Protein AF-A0A8J3VWZ3-F1 (afdb_monomer)

Secondary structure (DSSP, 8-state):
-HHHHT-HHHHHHHHHHHHHHHHHHHHHHHHTTBTTHHHHHHHHHHHHHTSSHHHHHHHHHHHSPB----

InterPro domains:
  IPR016410 Bacteriophage-associated immunity protein [PF14373] (22-62)

Sequence (70 aa):
MDALANSIVFWIGLMLLLVVVFLLPSIIGVLRGVENFALLFSLNCLGGLTCIGWPAALIAAFLLPRRQDR

Foldseek 3Di:
DVVLVPDPVNVVVVVVVVVVLLCVLLVLQVVLQFPPSVVLVCLSVVCVVVVNSSVVSNVCSVPGDHPDDD

Radius of gyration: 15.54 Å; Cα contacts (8 Å, |Δi|>4): 60; chains: 1; bounding box: 40×24×42 Å

Solvent-accessible surface area (backbone atoms only — not comparable to full-atom values): 3854 Å² total; per-residue (Å²): 120,62,76,58,74,70,32,65,65,51,54,52,51,50,52,52,49,50,52,52,63,65,43,42,35,54,53,46,25,60,77,58,45,33,63,59,44,68,58,44,48,47,31,35,59,60,10,51,78,62,64,63,26,39,62,52,16,42,52,44,43,73,68,52,63,53,53,74,87,124

Mean predicted aligned error: 8.04 Å

Structure (mmCIF, N/CA/C/O backbone):
data_AF-A0A8J3VWZ3-F1
#
_entry.id   AF-A0A8J3VWZ3-F1
#
loop_
_atom_site.group_PDB
_atom_site.id
_atom_site.type_symbol
_atom_site.label_atom_id
_atom_site.label_alt_id
_atom_site.label_comp_id
_atom_site.label_asym_id
_at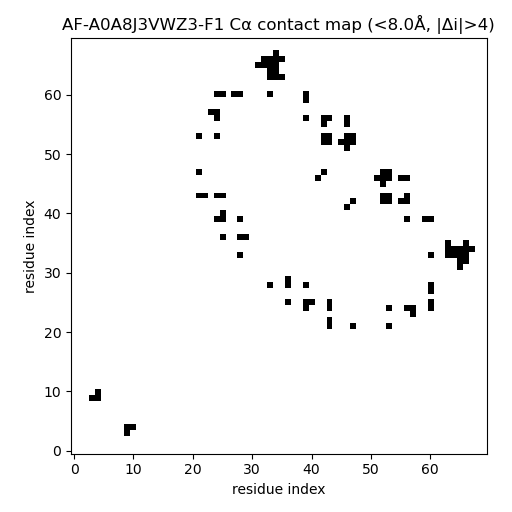om_site.label_entity_id
_atom_site.label_seq_id
_atom_site.pdbx_PDB_ins_code
_atom_site.Cartn_x
_atom_site.Cartn_y
_atom_site.Cartn_z
_atom_site.occupancy
_atom_site.B_iso_or_equiv
_atom_site.auth_seq_id
_atom_site.auth_comp_id
_atom_site.auth_asym_id
_atom_site.auth_atom_id
_atom_site.pdbx_PDB_model_num
ATOM 1 N N . MET A 1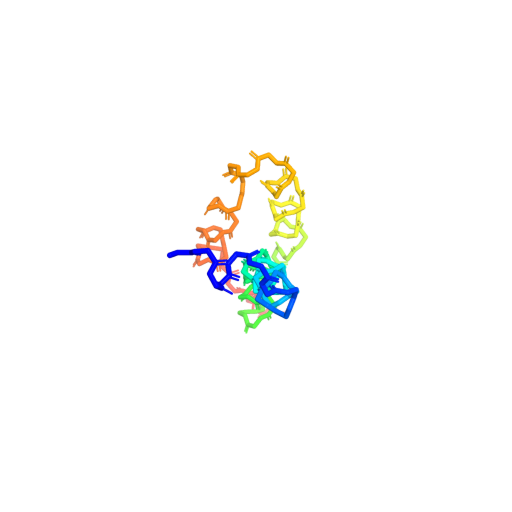 1 ? 22.137 5.445 -18.437 1.00 62.25 1 MET A N 1
ATOM 2 C CA . MET A 1 1 ? 20.745 5.431 -17.927 1.00 62.25 1 MET A CA 1
ATOM 3 C C . MET A 1 1 ? 19.742 5.149 -19.050 1.00 62.25 1 MET A C 1
ATOM 5 O O . MET A 1 1 ? 18.643 4.685 -18.776 1.00 62.25 1 MET A O 1
ATOM 9 N N . ASP A 1 2 ? 20.156 5.300 -20.310 1.00 74.62 2 ASP A N 1
ATOM 10 C CA . ASP A 1 2 ? 19.315 5.160 -21.508 1.00 74.62 2 ASP A CA 1
ATOM 11 C C . ASP A 1 2 ? 18.896 3.724 -21.839 1.00 74.62 2 ASP A C 1
ATOM 13 O O . ASP A 1 2 ? 17.796 3.505 -22.337 1.00 74.62 2 ASP A O 1
ATOM 17 N N . ALA A 1 3 ? 19.733 2.730 -21.519 1.00 75.69 3 ALA A N 1
ATOM 18 C CA . ALA A 1 3 ? 19.439 1.325 -21.811 1.00 75.69 3 ALA A CA 1
ATOM 19 C C . ALA A 1 3 ? 18.219 0.791 -21.037 1.00 75.69 3 ALA A C 1
ATOM 21 O O . ALA A 1 3 ? 17.452 -0.010 -21.565 1.00 75.69 3 ALA A O 1
ATOM 22 N N . LEU A 1 4 ? 18.014 1.251 -19.796 1.00 77.38 4 LEU A N 1
ATOM 23 C CA . LEU A 1 4 ? 16.882 0.825 -18.971 1.00 77.38 4 LEU A CA 1
ATOM 24 C C . LEU A 1 4 ? 15.600 1.579 -19.353 1.00 77.38 4 LEU A C 1
ATOM 26 O O . LEU A 1 4 ? 14.536 0.974 -19.444 1.00 77.38 4 LEU A O 1
ATOM 30 N N . ALA A 1 5 ? 15.719 2.877 -19.656 1.00 81.19 5 ALA A N 1
ATOM 31 C CA . ALA A 1 5 ? 14.602 3.717 -20.084 1.00 81.19 5 ALA A CA 1
ATOM 32 C C . ALA A 1 5 ? 14.042 3.331 -21.467 1.00 81.19 5 ALA A C 1
ATOM 34 O O . ALA A 1 5 ? 12.860 3.551 -21.717 1.00 81.19 5 ALA A O 1
ATOM 35 N N . ASN A 1 6 ? 14.848 2.723 -22.347 1.00 85.31 6 ASN A N 1
ATOM 36 C CA . ASN A 1 6 ? 14.382 2.186 -23.634 1.00 85.31 6 ASN A CA 1
ATOM 37 C C . ASN A 1 6 ? 13.742 0.790 -23.535 1.00 85.31 6 ASN A C 1
ATOM 39 O O . ASN A 1 6 ? 13.203 0.285 -24.518 1.00 85.31 6 ASN A O 1
ATOM 43 N N . SER A 1 7 ? 13.799 0.133 -22.373 1.00 85.62 7 SER A N 1
ATOM 44 C CA . SER A 1 7 ? 13.236 -1.207 -22.215 1.00 85.62 7 SER A CA 1
ATOM 45 C C . SER A 1 7 ? 11.744 -1.141 -21.901 1.00 85.62 7 SER A C 1
ATOM 47 O O . SER A 1 7 ? 11.333 -0.727 -20.819 1.00 85.62 7 SER A O 1
ATOM 49 N N . ILE A 1 8 ? 10.906 -1.612 -22.823 1.00 87.50 8 ILE A N 1
ATOM 50 C CA . ILE A 1 8 ? 9.452 -1.653 -22.609 1.00 87.50 8 ILE A CA 1
ATOM 51 C C . ILE A 1 8 ? 9.063 -2.607 -21.471 1.00 87.50 8 ILE A C 1
ATOM 53 O O . ILE A 1 8 ? 8.119 -2.347 -20.730 1.00 87.50 8 ILE A O 1
ATOM 57 N N . VAL A 1 9 ? 9.842 -3.677 -21.277 1.00 90.62 9 VAL A N 1
ATOM 58 C CA . VAL A 1 9 ? 9.662 -4.637 -20.178 1.00 90.62 9 VAL A CA 1
ATOM 59 C C . VAL A 1 9 ? 9.885 -3.955 -18.831 1.00 90.62 9 VAL A C 1
ATOM 61 O O . VAL A 1 9 ? 9.141 -4.217 -17.888 1.00 90.62 9 VAL A O 1
ATOM 64 N N . PHE A 1 10 ? 10.861 -3.044 -18.746 1.00 88.50 10 PHE A N 1
ATOM 65 C CA . PHE A 1 10 ? 11.085 -2.247 -17.542 1.00 88.50 10 PHE A CA 1
ATOM 66 C C . PHE A 1 10 ? 9.861 -1.385 -17.216 1.00 88.50 10 PHE A C 1
ATOM 68 O O . PHE A 1 10 ? 9.392 -1.413 -16.083 1.00 88.50 10 PHE A O 1
ATOM 75 N N . TRP A 1 11 ? 9.290 -0.691 -18.202 1.00 92.06 11 TRP A N 1
ATOM 76 C CA . TRP A 1 11 ? 8.091 0.129 -17.999 1.00 92.06 11 TRP A CA 1
ATOM 77 C C . TRP A 1 11 ? 6.858 -0.688 -17.610 1.00 92.06 11 TRP A C 1
ATOM 79 O O . TRP A 1 11 ? 6.123 -0.287 -16.710 1.00 92.06 11 TRP A O 1
ATOM 89 N N . ILE A 1 12 ? 6.649 -1.852 -18.232 1.00 92.19 12 ILE A N 1
ATOM 90 C CA . ILE A 1 12 ? 5.558 -2.766 -17.866 1.00 92.19 12 ILE A CA 1
ATOM 91 C C . ILE A 1 12 ? 5.736 -3.250 -16.423 1.00 92.19 12 ILE A C 1
ATOM 93 O O . ILE A 1 12 ? 4.798 -3.179 -15.631 1.00 92.19 12 ILE A O 1
ATOM 97 N N . GLY A 1 13 ? 6.944 -3.692 -16.061 1.00 92.94 13 GLY A N 1
ATOM 98 C CA . GLY A 1 13 ? 7.261 -4.123 -14.701 1.00 92.94 13 GLY A CA 1
ATOM 99 C C . GLY A 1 13 ? 7.087 -3.002 -13.676 1.00 92.94 13 GLY A C 1
ATOM 100 O O . GLY A 1 13 ? 6.509 -3.228 -12.618 1.00 92.94 13 GLY A O 1
ATOM 101 N N . LEU A 1 14 ? 7.519 -1.784 -14.009 1.00 91.50 14 LEU A N 1
ATOM 102 C CA . LEU A 1 14 ? 7.370 -0.600 -13.165 1.00 91.50 14 LEU A CA 1
ATOM 103 C C . LEU A 1 14 ? 5.896 -0.255 -12.925 1.00 91.50 14 LEU A C 1
ATOM 105 O O . LEU A 1 14 ? 5.507 -0.013 -11.786 1.00 91.50 14 LEU A O 1
ATOM 109 N N . MET A 1 15 ? 5.066 -0.272 -13.970 1.00 90.94 15 MET A N 1
ATOM 110 C CA . MET A 1 15 ? 3.629 -0.016 -13.839 1.00 90.94 15 MET A CA 1
ATOM 111 C C . MET A 1 15 ? 2.936 -1.098 -13.010 1.00 90.94 15 MET A C 1
ATOM 113 O O . MET A 1 15 ? 2.137 -0.784 -12.130 1.00 90.94 15 MET A O 1
ATOM 117 N N . LEU A 1 16 ? 3.277 -2.367 -13.239 1.00 90.44 16 LEU A N 1
ATOM 118 C CA . LEU A 1 16 ? 2.725 -3.487 -12.480 1.00 90.44 16 LEU A CA 1
ATOM 119 C C . LEU A 1 16 ? 3.119 -3.391 -10.999 1.00 90.44 16 LEU A C 1
ATOM 121 O O . LEU A 1 16 ? 2.267 -3.538 -10.124 1.00 90.44 16 LEU A O 1
ATOM 125 N N . LEU A 1 17 ? 4.379 -3.051 -10.713 1.00 89.19 17 LEU A N 1
ATOM 126 C CA . LEU A 1 17 ? 4.854 -2.777 -9.359 1.00 89.19 17 LEU A CA 1
ATOM 127 C C . LEU A 1 17 ? 4.074 -1.622 -8.720 1.00 89.19 17 LEU A C 1
ATOM 129 O O . LEU A 1 17 ? 3.630 -1.754 -7.583 1.00 89.19 17 LEU A O 1
ATOM 133 N N . LEU A 1 18 ? 3.864 -0.521 -9.448 1.00 88.19 18 LEU A N 1
ATOM 134 C CA . LEU A 1 18 ? 3.098 0.626 -8.957 1.00 88.19 18 LEU A CA 1
ATOM 135 C C . LEU A 1 18 ? 1.673 0.225 -8.565 1.00 88.19 18 LEU A C 1
ATOM 137 O O . LEU A 1 18 ? 1.213 0.588 -7.486 1.00 88.19 18 LEU A O 1
ATOM 141 N N . VAL A 1 19 ? 0.998 -0.566 -9.402 1.00 84.94 19 VAL A N 1
ATOM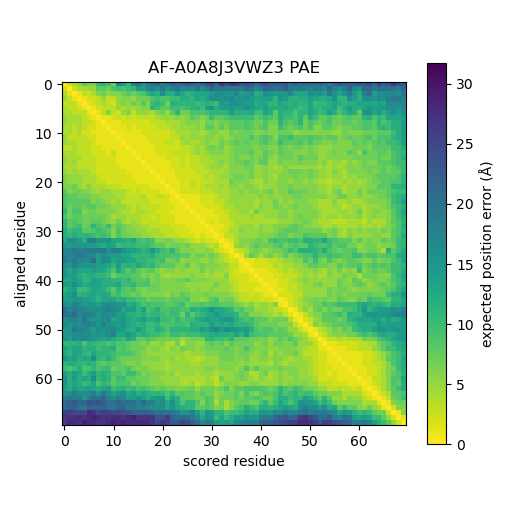 142 C CA . VAL A 1 19 ? -0.357 -1.070 -9.129 1.00 84.94 19 VAL A CA 1
ATOM 143 C C . VAL A 1 19 ? -0.377 -1.927 -7.862 1.00 84.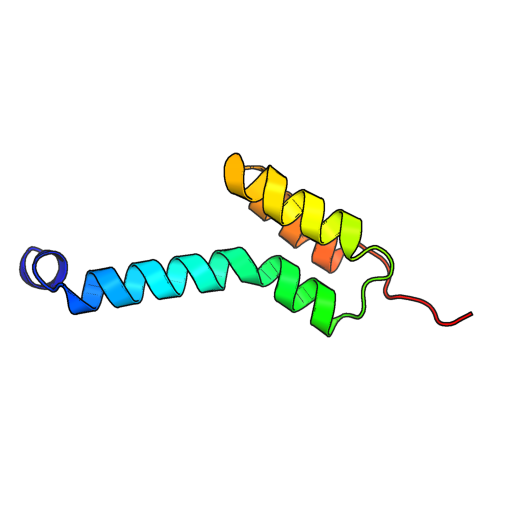94 19 VAL A C 1
ATOM 145 O O . VAL A 1 19 ? -1.242 -1.743 -7.005 1.00 84.94 19 VAL A O 1
ATOM 148 N N . VAL A 1 20 ? 0.595 -2.827 -7.695 1.00 84.44 20 VAL A N 1
ATOM 149 C CA . VAL A 1 20 ? 0.704 -3.667 -6.491 1.00 84.44 20 VAL A CA 1
ATOM 150 C C . VAL A 1 20 ? 0.950 -2.819 -5.240 1.00 84.44 20 VAL A C 1
ATOM 152 O O . VAL A 1 20 ? 0.294 -3.023 -4.219 1.00 84.44 20 VAL A O 1
ATOM 155 N N . VAL A 1 21 ? 1.843 -1.829 -5.319 1.00 86.31 21 VAL A N 1
ATOM 156 C CA . VAL A 1 21 ? 2.122 -0.887 -4.220 1.00 86.31 21 VAL A CA 1
ATOM 157 C C . VAL A 1 21 ? 0.879 -0.072 -3.855 1.00 86.31 21 VAL A C 1
ATOM 159 O O . VAL A 1 21 ? 0.629 0.218 -2.684 1.00 86.31 21 VAL A O 1
ATOM 162 N N . PHE A 1 22 ? 0.047 0.251 -4.834 1.00 79.88 22 PHE A N 1
ATOM 163 C CA . PHE A 1 22 ? -1.198 0.967 -4.605 1.00 79.88 22 PHE A CA 1
ATOM 164 C C . PHE A 1 22 ? -2.271 0.111 -3.923 1.00 79.88 22 PHE A C 1
ATOM 166 O O . PHE A 1 22 ? -3.037 0.591 -3.089 1.00 79.88 22 PHE A O 1
ATOM 173 N N . LEU A 1 23 ? -2.300 -1.185 -4.231 1.00 80.31 23 LEU A N 1
ATOM 174 C CA . LEU A 1 23 ? -3.223 -2.151 -3.632 1.00 80.31 23 LEU A CA 1
ATOM 175 C C . LEU A 1 23 ? -2.784 -2.624 -2.239 1.00 80.31 23 LEU A C 1
ATOM 177 O O . LEU A 1 23 ? -3.604 -3.148 -1.487 1.00 80.31 23 LEU A O 1
ATOM 181 N N . LEU A 1 24 ? -1.523 -2.404 -1.868 1.00 84.38 24 LEU A N 1
ATOM 182 C CA . LEU A 1 24 ? -0.907 -2.803 -0.597 1.00 84.38 24 LEU A CA 1
ATOM 183 C C . LEU A 1 24 ? -1.748 -2.466 0.661 1.00 84.38 24 LEU A C 1
ATOM 185 O O . LEU A 1 24 ? -1.960 -3.370 1.470 1.00 84.38 24 LEU A O 1
ATOM 189 N N . PRO A 1 25 ? -2.315 -1.251 0.831 1.00 79.25 25 PRO A N 1
ATOM 190 C CA . PRO A 1 25 ? -3.169 -0.924 1.978 1.00 79.25 25 PRO A CA 1
ATOM 191 C C . PRO A 1 25 ? -4.440 -1.784 2.026 1.00 79.25 25 PRO A C 1
ATOM 193 O O . PRO A 1 25 ? -4.850 -2.232 3.097 1.00 79.25 25 PRO A O 1
ATOM 196 N N . SER A 1 26 ? -5.040 -2.063 0.864 1.00 79.31 26 SER A N 1
ATOM 197 C CA . SER A 1 26 ? -6.219 -2.930 0.760 1.00 79.31 26 SER A CA 1
ATOM 198 C C . SER A 1 26 ? -5.860 -4.381 1.063 1.00 79.31 26 SER A C 1
ATOM 200 O O . SER A 1 26 ? -6.587 -5.037 1.802 1.00 79.31 26 SER A O 1
ATOM 202 N N . ILE A 1 27 ? -4.718 -4.871 0.569 1.00 82.25 27 ILE A N 1
ATOM 203 C CA . ILE A 1 27 ? -4.217 -6.219 0.878 1.00 82.25 27 ILE A CA 1
ATOM 204 C C . ILE A 1 27 ? -4.002 -6.366 2.390 1.00 82.25 27 ILE A C 1
ATOM 206 O O . ILE A 1 27 ? -4.482 -7.331 2.980 1.00 82.25 27 ILE A O 1
ATOM 210 N N . ILE A 1 28 ? -3.357 -5.390 3.041 1.00 81.94 28 ILE A N 1
ATOM 211 C CA . ILE A 1 28 ? -3.167 -5.384 4.501 1.00 81.94 28 ILE A CA 1
ATOM 212 C C . ILE A 1 28 ? -4.520 -5.377 5.225 1.00 81.94 28 ILE A C 1
ATOM 214 O O . ILE A 1 28 ? -4.698 -6.129 6.182 1.00 81.94 28 ILE A O 1
ATOM 218 N N . GLY A 1 29 ? -5.476 -4.565 4.762 1.00 80.50 29 GLY A N 1
ATOM 219 C CA . GLY A 1 29 ? -6.828 -4.496 5.319 1.00 80.50 29 GLY A CA 1
ATOM 220 C C . GLY A 1 29 ? -7.589 -5.824 5.244 1.00 80.50 29 GLY A C 1
ATOM 221 O O . GLY A 1 29 ? -8.207 -6.222 6.234 1.00 80.50 29 GLY A O 1
ATOM 222 N N . VAL A 1 30 ? -7.499 -6.534 4.110 1.00 80.94 30 VAL A N 1
ATOM 223 C CA . VAL A 1 30 ? -8.086 -7.876 3.938 1.00 80.94 30 VAL A CA 1
ATOM 224 C C . VAL A 1 30 ? -7.393 -8.885 4.852 1.00 80.94 30 VAL A C 1
ATOM 226 O O . VAL A 1 30 ? -8.064 -9.579 5.609 1.00 80.94 30 VAL A O 1
ATOM 229 N N . LEU A 1 31 ? -6.057 -8.942 4.833 1.00 82.50 31 LEU A N 1
ATOM 230 C CA . LEU A 1 31 ? -5.278 -9.907 5.619 1.00 82.50 31 LEU A CA 1
ATOM 231 C C . LEU A 1 31 ? -5.450 -9.720 7.132 1.00 82.50 31 LEU A C 1
ATOM 233 O O . LEU A 1 31 ? -5.401 -10.691 7.884 1.00 82.50 31 LEU A O 1
ATOM 237 N N . ARG A 1 32 ? -5.646 -8.480 7.596 1.00 78.81 32 ARG A N 1
ATOM 238 C CA . ARG A 1 32 ? -5.924 -8.186 9.008 1.00 78.81 32 ARG A CA 1
ATOM 239 C C . ARG A 1 32 ? -7.375 -8.435 9.416 1.00 78.81 32 ARG A C 1
ATOM 241 O O . ARG A 1 32 ? -7.635 -8.417 10.616 1.00 78.81 32 ARG A O 1
ATOM 248 N N . GLY A 1 33 ? -8.292 -8.634 8.468 1.00 71.00 33 GLY A N 1
ATOM 249 C CA . GLY A 1 33 ? -9.720 -8.749 8.757 1.00 71.00 33 GLY A CA 1
ATOM 250 C C . GLY A 1 33 ? -10.264 -7.480 9.412 1.00 71.00 33 GLY A C 1
ATOM 251 O O . GLY A 1 33 ? -10.877 -7.544 10.472 1.00 71.00 33 GLY A O 1
ATOM 252 N N . VAL A 1 34 ? -9.970 -6.308 8.845 1.00 75.00 34 VAL A N 1
ATOM 253 C CA . VAL A 1 34 ? -10.417 -5.032 9.422 1.00 75.00 34 VAL A CA 1
ATOM 254 C C . VAL A 1 34 ? -11.942 -4.918 9.341 1.00 75.00 34 VAL A C 1
ATOM 256 O O . VAL A 1 34 ? -12.525 -5.117 8.278 1.00 75.00 34 VAL A O 1
ATOM 259 N N . GLU A 1 35 ? -12.587 -4.561 10.455 1.00 71.62 35 GLU A N 1
ATOM 260 C CA . GLU A 1 35 ? -14.053 -4.445 10.555 1.00 71.62 35 GLU A CA 1
ATOM 261 C C . GLU A 1 35 ? -14.618 -3.438 9.551 1.00 71.62 35 GLU A C 1
ATOM 263 O O . GLU A 1 35 ? -15.630 -3.671 8.895 1.00 71.62 35 GLU A O 1
ATOM 268 N N . ASN A 1 36 ? -13.891 -2.337 9.376 1.00 74.81 36 ASN A N 1
ATOM 269 C CA . ASN A 1 36 ? -14.259 -1.232 8.510 1.00 74.81 36 ASN A CA 1
ATOM 270 C C . ASN A 1 36 ? -13.470 -1.252 7.193 1.00 74.81 36 ASN A C 1
ATOM 272 O O . ASN A 1 36 ? -12.852 -0.267 6.784 1.00 74.81 36 ASN A O 1
ATOM 276 N N . PHE A 1 37 ? -13.493 -2.399 6.506 1.00 73.94 37 PHE A N 1
ATOM 277 C CA . PHE A 1 37 ? -12.857 -2.545 5.195 1.00 73.94 37 PHE A CA 1
ATOM 278 C C . PHE A 1 37 ? -13.386 -1.525 4.176 1.00 73.94 37 PHE A C 1
ATOM 280 O O . PHE A 1 37 ? -12.616 -1.004 3.377 1.00 73.94 37 PHE A O 1
ATOM 287 N N . ALA A 1 38 ? -14.672 -1.168 4.250 1.00 73.88 38 ALA A N 1
ATOM 288 C CA . ALA A 1 38 ? -15.270 -0.139 3.399 1.00 73.88 38 ALA A CA 1
ATOM 289 C C . ALA A 1 38 ? -14.618 1.243 3.591 1.00 73.88 38 ALA A C 1
ATOM 291 O O . ALA A 1 38 ? -14.412 1.963 2.614 1.00 73.88 38 ALA A O 1
ATOM 292 N N . LEU A 1 39 ? -14.235 1.601 4.823 1.00 73.94 39 LEU A N 1
ATOM 293 C CA . LEU A 1 39 ? -13.502 2.838 5.110 1.00 73.94 39 LEU A CA 1
ATOM 294 C C . LEU A 1 39 ? -12.084 2.786 4.544 1.00 73.94 39 LEU A C 1
ATOM 296 O O . LEU A 1 39 ? -11.655 3.745 3.913 1.00 73.94 39 LEU A O 1
ATOM 300 N N . LEU A 1 40 ? -11.382 1.661 4.711 1.00 75.31 40 LEU A N 1
ATOM 301 C CA . LEU A 1 40 ? -10.054 1.459 4.122 1.00 75.31 40 LEU A CA 1
ATOM 302 C C . LEU A 1 40 ? -10.076 1.509 2.603 1.00 75.31 40 LEU A C 1
ATOM 304 O O . LEU A 1 40 ? -9.226 2.152 1.995 1.00 75.31 40 LEU A O 1
ATOM 308 N N . PHE A 1 41 ? -11.064 0.859 1.998 1.00 76.88 41 PHE A N 1
ATOM 309 C CA . PHE A 1 41 ? -11.262 0.867 0.561 1.00 76.88 41 PHE A CA 1
ATOM 310 C C . PHE A 1 41 ? -11.593 2.273 0.068 1.00 76.88 41 PHE A C 1
ATOM 312 O O . PHE A 1 41 ? -11.003 2.719 -0.907 1.00 76.88 41 PHE A O 1
ATOM 319 N N . SER A 1 42 ? -12.452 3.011 0.773 1.00 76.25 42 SER A N 1
ATOM 320 C CA . SER A 1 42 ? -12.762 4.407 0.444 1.00 76.25 42 SER A CA 1
ATOM 321 C C . SER A 1 42 ? -11.529 5.302 0.569 1.00 76.25 42 SER A C 1
ATOM 323 O O . SER A 1 42 ? -11.279 6.115 -0.315 1.00 76.25 42 SER A O 1
ATOM 325 N N . LEU A 1 43 ? -10.711 5.119 1.612 1.00 74.75 43 LEU A N 1
ATOM 326 C CA . LEU A 1 43 ? -9.459 5.855 1.781 1.00 74.75 43 LEU A CA 1
ATOM 327 C C . LEU A 1 43 ? -8.440 5.503 0.694 1.00 74.75 43 LEU A C 1
ATOM 329 O O . LEU A 1 43 ? -7.763 6.394 0.200 1.00 74.75 43 LEU A O 1
ATOM 333 N N . ASN A 1 44 ? -8.346 4.235 0.291 1.00 76.00 44 ASN A N 1
ATOM 334 C CA . ASN A 1 44 ? -7.467 3.815 -0.797 1.00 76.00 44 ASN A CA 1
ATOM 335 C C . ASN A 1 44 ? -7.974 4.341 -2.156 1.00 76.00 44 ASN A C 1
ATOM 337 O O . ASN A 1 44 ? -7.209 4.909 -2.923 1.00 76.00 44 ASN A O 1
ATOM 341 N N . CYS A 1 45 ? -9.275 4.262 -2.438 1.00 70.94 45 CYS A N 1
ATOM 342 C CA . CYS A 1 45 ? -9.844 4.682 -3.721 1.00 70.94 45 CYS A CA 1
ATOM 343 C C . CYS A 1 45 ? -9.869 6.215 -3.886 1.00 70.94 45 CYS A C 1
ATOM 345 O O . CYS A 1 45 ? -9.474 6.730 -4.930 1.00 70.94 45 CYS A O 1
ATOM 347 N N . LEU A 1 46 ? -10.284 6.960 -2.854 1.00 69.88 46 LEU A N 1
ATOM 348 C CA . LEU A 1 46 ? -10.302 8.433 -2.863 1.00 69.88 46 LEU A CA 1
ATOM 349 C C . LEU A 1 46 ? -8.904 9.022 -2.642 1.00 69.88 46 LEU A C 1
ATOM 351 O O . LEU A 1 46 ? -8.520 10.031 -3.234 1.00 69.88 46 LEU A O 1
ATOM 355 N N . GLY A 1 47 ? -8.124 8.373 -1.784 1.00 63.22 47 GLY A N 1
ATOM 356 C CA . GLY A 1 47 ? -6.760 8.760 -1.466 1.00 63.22 47 GLY A CA 1
ATOM 357 C C . GLY A 1 47 ? -5.756 8.440 -2.552 1.00 63.22 47 GLY A C 1
ATOM 358 O O . GLY A 1 47 ? -4.779 9.163 -2.727 1.00 63.22 47 GLY A O 1
ATOM 359 N N . GLY A 1 48 ? -6.026 7.380 -3.299 1.00 62.84 48 GLY A N 1
ATOM 360 C CA . GLY A 1 48 ? -5.276 7.003 -4.471 1.00 62.84 48 GLY A CA 1
ATOM 361 C C . GLY A 1 48 ? -5.413 8.018 -5.603 1.00 62.84 48 GLY A C 1
ATOM 362 O O . GLY A 1 48 ? -4.417 8.412 -6.200 1.00 62.84 48 GLY A O 1
ATOM 363 N N . LEU A 1 49 ? -6.629 8.517 -5.837 1.00 61.03 49 LEU A N 1
ATOM 364 C CA . LEU A 1 49 ? -6.898 9.590 -6.801 1.00 61.03 49 LEU A CA 1
ATOM 365 C C . LEU A 1 49 ? -6.172 10.903 -6.469 1.00 61.03 49 LEU A C 1
ATOM 367 O O . LEU A 1 49 ? -5.897 11.698 -7.362 1.00 61.03 49 LEU A O 1
ATOM 371 N N . THR A 1 50 ? -5.857 11.130 -5.194 1.00 63.25 50 THR A N 1
ATOM 372 C CA . THR A 1 50 ? -5.215 12.359 -4.709 1.00 63.25 50 THR A CA 1
ATOM 373 C C . THR A 1 50 ? -3.736 12.179 -4.353 1.00 63.25 50 THR A C 1
ATOM 375 O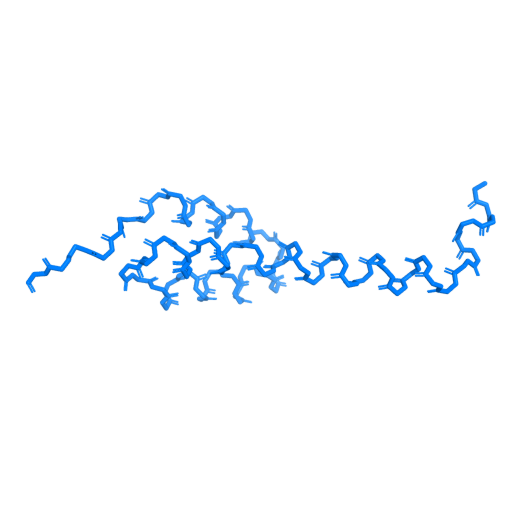 O . THR A 1 50 ? -3.109 13.149 -3.934 1.00 63.25 50 THR A O 1
ATOM 378 N N . CYS A 1 51 ? -3.168 10.969 -4.475 1.00 62.47 51 CYS A N 1
ATOM 379 C CA . CYS A 1 51 ? -1.856 10.534 -3.949 1.00 62.47 51 CYS A CA 1
ATOM 380 C C . CYS A 1 51 ? -1.638 10.715 -2.425 1.00 62.47 51 CYS A C 1
ATOM 382 O O . CYS A 1 51 ? -0.803 10.029 -1.839 1.00 62.47 51 CYS A O 1
ATOM 384 N N . ILE A 1 52 ? -2.3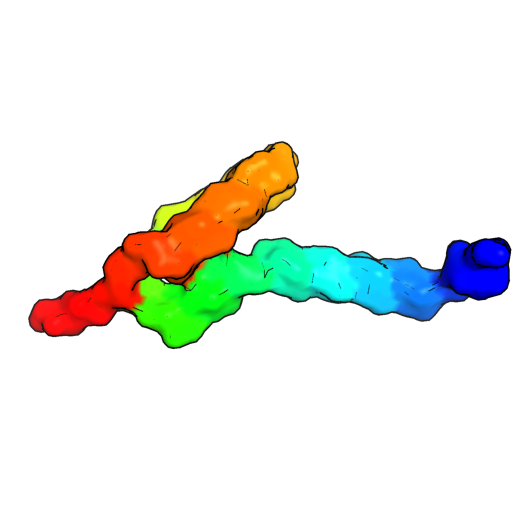85 11.602 -1.760 1.00 64.88 52 ILE A N 1
ATOM 385 C CA . ILE A 1 52 ? -2.246 11.968 -0.344 1.00 64.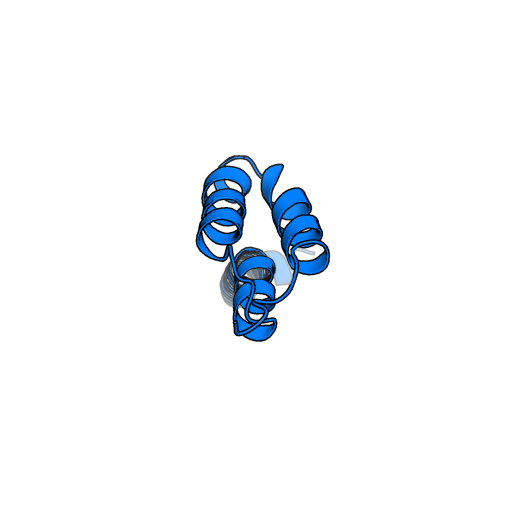88 52 ILE A CA 1
ATOM 386 C C . ILE A 1 52 ? -2.982 10.988 0.570 1.00 64.88 52 ILE A C 1
ATOM 388 O O . ILE A 1 52 ? -2.555 10.756 1.700 1.00 64.88 52 ILE A O 1
ATOM 392 N N . GLY A 1 53 ? -4.076 10.377 0.117 1.00 68.38 53 GLY A N 1
ATOM 393 C CA . GLY A 1 53 ? -4.784 9.418 0.965 1.00 68.38 53 GLY A CA 1
ATOM 394 C C . GLY A 1 53 ? -4.203 8.001 0.914 1.00 68.38 53 GLY A C 1
ATOM 395 O O . GLY A 1 53 ? -4.573 7.190 1.752 1.00 68.38 53 GLY A O 1
ATOM 396 N N . TRP A 1 54 ? -3.240 7.707 0.029 1.00 75.56 54 TRP A N 1
ATOM 397 C CA . TRP A 1 54 ? -2.476 6.450 0.073 1.00 75.56 54 TRP A CA 1
ATOM 398 C C . TRP A 1 54 ? -1.696 6.254 1.393 1.00 75.56 54 TRP A C 1
ATOM 400 O O . TRP A 1 54 ? -1.902 5.228 2.048 1.00 75.56 54 TRP A O 1
ATOM 410 N N . PRO A 1 55 ? -0.872 7.213 1.874 1.00 76.44 55 PRO A N 1
ATOM 411 C CA . PRO A 1 55 ? -0.224 7.074 3.180 1.00 76.44 55 PRO A CA 1
ATOM 412 C C . PRO A 1 55 ? -1.234 7.079 4.337 1.00 76.44 55 PRO A C 1
ATOM 414 O O . PRO A 1 55 ? -1.060 6.335 5.300 1.00 76.44 55 PRO A O 1
ATOM 417 N N . ALA A 1 56 ? -2.330 7.839 4.231 1.00 76.94 56 ALA A N 1
ATOM 418 C CA . ALA A 1 56 ? -3.410 7.783 5.216 1.00 76.94 56 ALA A CA 1
ATOM 419 C C . ALA A 1 56 ? -4.061 6.387 5.267 1.00 76.94 56 ALA A C 1
ATOM 421 O O . ALA A 1 56 ? -4.372 5.899 6.351 1.00 76.94 56 ALA A O 1
ATOM 422 N N . ALA A 1 57 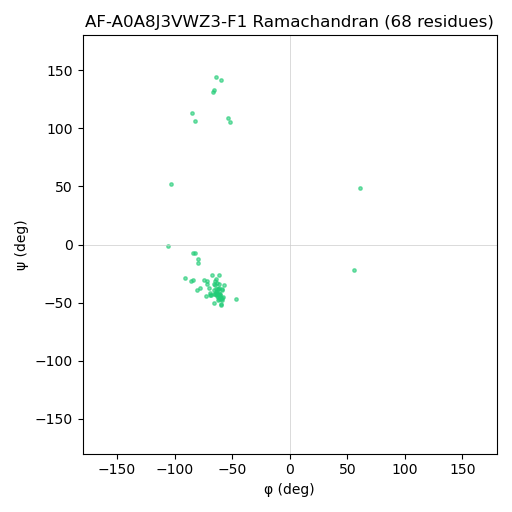? -4.221 5.718 4.119 1.00 77.56 57 ALA A N 1
ATOM 423 C CA . ALA A 1 57 ? -4.804 4.381 4.021 1.00 77.56 57 ALA A CA 1
ATOM 424 C C . ALA A 1 57 ? -3.868 3.323 4.609 1.00 77.56 57 ALA A C 1
ATOM 426 O O . ALA A 1 57 ? -4.333 2.410 5.287 1.00 77.56 57 ALA A O 1
ATOM 427 N N . LEU A 1 58 ? -2.553 3.472 4.415 1.00 77.44 58 LEU A N 1
ATOM 428 C CA . LEU A 1 58 ? -1.549 2.651 5.094 1.00 77.44 58 LEU A CA 1
ATOM 429 C C . LEU A 1 58 ? -1.648 2.793 6.610 1.00 77.44 58 LEU A C 1
ATOM 431 O O . LEU A 1 58 ? -1.766 1.788 7.306 1.00 77.44 58 LEU A O 1
ATOM 435 N N . ILE A 1 59 ? -1.651 4.026 7.124 1.00 80.19 59 ILE A N 1
ATOM 436 C CA . ILE A 1 59 ? -1.769 4.280 8.567 1.00 80.19 59 ILE A CA 1
ATOM 437 C C . ILE A 1 59 ? -3.077 3.687 9.093 1.00 80.19 59 ILE A C 1
ATOM 439 O O . ILE A 1 59 ? -3.062 2.943 10.071 1.00 80.19 59 ILE A O 1
ATOM 443 N N . ALA A 1 60 ? -4.195 3.940 8.412 1.00 76.38 60 ALA A N 1
ATOM 444 C CA . ALA A 1 60 ? -5.492 3.386 8.772 1.00 76.38 60 ALA A CA 1
ATOM 445 C C . ALA A 1 60 ? -5.478 1.847 8.769 1.00 76.38 60 ALA A C 1
ATOM 447 O O . ALA A 1 60 ? -6.044 1.244 9.675 1.00 76.38 60 ALA A O 1
ATOM 448 N N . ALA A 1 61 ? -4.791 1.193 7.825 1.00 76.69 61 ALA A N 1
ATOM 449 C CA . ALA A 1 61 ? -4.722 -0.270 7.759 1.00 76.69 61 ALA A CA 1
ATOM 450 C C . ALA A 1 61 ? -4.006 -0.869 8.982 1.00 76.69 61 ALA A C 1
ATOM 452 O O . ALA A 1 61 ? -4.314 -1.983 9.420 1.00 76.69 61 ALA A O 1
ATOM 453 N N . PHE A 1 62 ? -3.068 -0.118 9.566 1.00 75.19 62 PHE A N 1
ATOM 454 C CA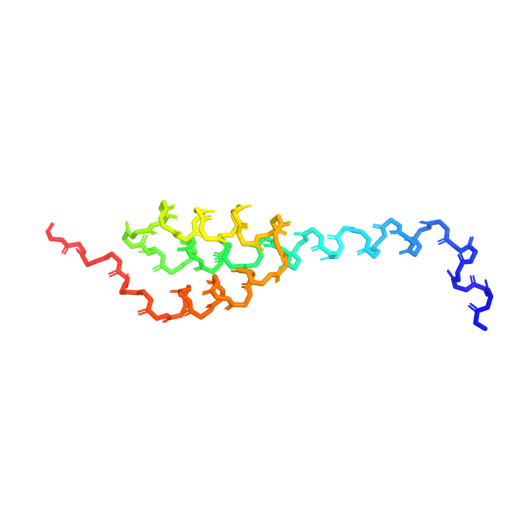 . PHE A 1 62 ? -2.387 -0.500 10.798 1.00 75.19 62 PHE A CA 1
ATOM 455 C C . PHE A 1 62 ? -3.136 -0.093 12.073 1.00 75.19 62 PHE A C 1
ATOM 457 O O . PHE A 1 62 ? -3.028 -0.806 13.074 1.00 75.19 62 PHE A O 1
ATOM 464 N N . LEU A 1 63 ? -3.878 1.014 12.039 1.00 77.00 63 LEU A N 1
ATOM 465 C CA . LEU A 1 63 ? -4.520 1.608 13.212 1.00 77.00 63 LEU A CA 1
ATOM 466 C C . LEU A 1 63 ? -5.949 1.103 13.448 1.00 77.00 63 LEU A C 1
ATOM 468 O O . LEU A 1 63 ? -6.401 1.078 14.591 1.00 77.00 63 LEU A O 1
ATOM 472 N N . LEU A 1 64 ? -6.668 0.712 12.391 1.00 73.38 64 LEU A N 1
ATOM 473 C CA . LEU A 1 64 ? -8.036 0.224 12.522 1.00 73.38 64 LEU A CA 1
ATOM 474 C C . LEU A 1 64 ? -8.063 -1.100 13.305 1.00 73.38 64 LEU A C 1
ATOM 476 O O . LEU A 1 64 ? -7.281 -2.012 13.002 1.00 73.38 64 LEU A O 1
ATOM 480 N N . PRO A 1 65 ? -8.972 -1.224 14.289 1.00 67.00 65 PRO A N 1
ATOM 481 C CA . PRO A 1 65 ? -9.148 -2.458 15.030 1.00 67.00 65 PRO A CA 1
ATOM 482 C C . PRO A 1 65 ? -9.528 -3.599 14.084 1.00 67.00 65 PRO A C 1
ATOM 484 O O . PRO A 1 65 ? -10.268 -3.431 13.107 1.00 67.00 65 PRO A O 1
ATOM 487 N N . ARG A 1 66 ? -8.974 -4.780 14.371 1.00 67.00 66 ARG A N 1
ATOM 488 C CA . ARG A 1 66 ? -9.398 -6.013 13.707 1.00 67.00 66 ARG A CA 1
ATOM 489 C C . ARG A 1 66 ? -10.851 -6.269 14.080 1.00 67.00 66 ARG A C 1
ATOM 491 O O . ARG A 1 66 ? -11.236 -5.972 15.208 1.00 67.00 66 ARG A O 1
ATOM 498 N N . ARG A 1 67 ? -11.629 -6.801 13.136 1.00 64.81 67 ARG A N 1
ATOM 499 C CA . ARG A 1 67 ? -13.005 -7.240 13.365 1.00 64.81 67 ARG A CA 1
ATOM 500 C C . ARG A 1 67 ? -13.004 -8.164 14.573 1.00 64.81 67 ARG A C 1
ATOM 502 O O . ARG A 1 67 ? -12.477 -9.269 14.512 1.00 64.81 67 ARG A O 1
ATOM 509 N N . GLN A 1 68 ? -13.495 -7.643 15.689 1.00 55.53 68 GLN A N 1
ATOM 510 C CA . GLN A 1 68 ? -13.687 -8.421 16.891 1.00 55.53 68 GLN A CA 1
ATOM 511 C C . GLN A 1 68 ? -15.016 -9.131 16.685 1.00 55.53 68 GLN A C 1
ATOM 513 O O . GLN A 1 68 ? -16.067 -8.490 16.685 1.00 55.53 68 GLN A O 1
ATOM 518 N N . ASP A 1 69 ? -14.942 -10.429 16.414 1.00 53.41 69 ASP A N 1
ATOM 519 C CA . ASP A 1 69 ? -16.110 -11.295 16.346 1.00 53.41 69 ASP A CA 1
ATOM 520 C C . ASP A 1 69 ? -16.884 -11.135 17.668 1.00 53.41 69 ASP A C 1
ATOM 522 O O . ASP A 1 69 ? -16.383 -11.483 18.740 1.00 53.41 69 ASP A O 1
ATOM 526 N N . ARG A 1 70 ? -18.052 -10.489 17.598 1.00 48.09 70 ARG A N 1
ATOM 527 C CA . ARG A 1 70 ? -19.058 -10.507 18.664 1.00 48.09 70 ARG A CA 1
ATOM 528 C C . ARG A 1 70 ? -19.913 -11.750 18.517 1.00 48.09 70 ARG A C 1
ATOM 530 O O . ARG A 1 70 ? -20.318 -12.027 17.365 1.00 48.09 70 ARG A O 1
#

Organism: NCBI:txid795644

pLDDT: mean 76.58, std 9.62, range [48.09, 92.94]